Protein AF-A0A0D8FPP1-F1 (afdb_monomer_lite)

Secondary structure (DSSP, 8-state):
--TTTS-HHHHHHHHHHHHHTT---HHHHHHHHHTTGGGS-SSPPPPPPPP--TTPPPHHHHHHHHHT--S----

Sequence (75 aa):
MASKVYTPERVEAACERAIAIHSPLYKSVVSILKNGLDAFPLTPPAGPPPIEHQNIRGTEYYKELLAGGQENVTC

Radius of gyration: 20.05 Å; chains: 1; bounding box: 51×20×47 Å

Structure (mmCIF, N/CA/C/O backbone):
data_AF-A0A0D8FPP1-F1
#
_entry.id   AF-A0A0D8FPP1-F1
#
loop_
_atom_site.group_PDB
_atom_site.id
_atom_site.type_symbol
_atom_site.label_atom_id
_atom_site.label_alt_id
_atom_site.label_comp_id
_atom_site.label_asym_id
_atom_site.label_entity_id
_atom_site.label_seq_id
_atom_site.pdbx_PDB_ins_code
_atom_site.Cartn_x
_atom_site.Cartn_y
_atom_site.Cartn_z
_atom_site.occupancy
_atom_site.B_iso_or_equiv
_atom_site.auth_seq_id
_atom_site.auth_comp_id
_atom_site.auth_asym_id
_atom_site.auth_atom_id
_atom_site.pdbx_PDB_model_num
ATOM 1 N N . MET A 1 1 ? 22.416 1.941 -8.032 1.00 53.34 1 MET A N 1
ATOM 2 C CA . MET A 1 1 ? 22.200 0.897 -9.064 1.00 53.34 1 MET A CA 1
ATOM 3 C C . MET A 1 1 ? 20.728 0.455 -9.191 1.00 53.34 1 MET A C 1
ATOM 5 O O . MET A 1 1 ? 20.485 -0.610 -9.735 1.00 53.34 1 MET A O 1
ATOM 9 N N . ALA A 1 2 ? 19.733 1.253 -8.772 1.00 54.78 2 ALA A N 1
ATOM 10 C CA . ALA A 1 2 ? 18.315 0.924 -8.995 1.00 54.78 2 ALA A CA 1
ATOM 11 C C . ALA A 1 2 ? 17.780 1.487 -10.331 1.00 54.78 2 ALA A C 1
ATOM 13 O O . ALA A 1 2 ? 17.148 0.757 -11.085 1.00 54.78 2 ALA A O 1
ATOM 14 N N . SER A 1 3 ? 18.153 2.721 -10.695 1.00 57.00 3 SER A N 1
ATOM 15 C CA . SER A 1 3 ? 17.757 3.378 -11.960 1.00 57.00 3 SER A CA 1
ATOM 16 C C . SER A 1 3 ? 18.319 2.736 -13.234 1.00 57.00 3 SER A C 1
ATOM 18 O O . SER A 1 3 ? 17.941 3.104 -14.338 1.00 57.00 3 SER A O 1
ATOM 20 N N . LYS A 1 4 ? 19.260 1.794 -13.091 1.00 61.66 4 LYS A N 1
ATOM 21 C CA . LYS A 1 4 ? 19.878 1.077 -14.216 1.00 61.66 4 LYS A CA 1
ATOM 22 C C . LYS A 1 4 ? 19.140 -0.221 -14.569 1.00 61.66 4 LYS A C 1
ATOM 24 O O . LYS A 1 4 ? 19.441 -0.823 -15.589 1.00 61.66 4 LYS A O 1
ATOM 29 N N . VAL A 1 5 ? 18.212 -0.652 -13.709 1.00 76.69 5 VAL A N 1
ATOM 30 C CA . VAL A 1 5 ? 17.434 -1.897 -13.846 1.00 76.69 5 VAL A CA 1
ATOM 31 C C . VAL A 1 5 ? 15.934 -1.604 -13.903 1.00 76.69 5 VAL A C 1
ATOM 33 O O . VAL A 1 5 ? 15.203 -2.296 -14.602 1.00 76.69 5 VAL A O 1
ATOM 36 N N . TYR A 1 6 ? 15.479 -0.565 -13.201 1.00 81.12 6 TYR A N 1
ATOM 37 C CA . TYR A 1 6 ? 14.082 -0.141 -13.157 1.00 81.12 6 TYR A CA 1
ATOM 38 C C . TYR A 1 6 ? 13.915 1.210 -13.852 1.00 81.12 6 TYR A C 1
ATOM 40 O O . TYR A 1 6 ? 14.810 2.054 -13.783 1.00 81.12 6 TYR A O 1
ATOM 48 N N . THR A 1 7 ? 12.774 1.410 -14.516 1.00 86.38 7 THR A N 1
ATOM 49 C CA . THR A 1 7 ? 12.441 2.688 -15.157 1.00 86.38 7 THR A CA 1
ATOM 50 C C . THR A 1 7 ? 12.349 3.804 -14.113 1.00 86.38 7 THR A C 1
ATOM 52 O O . THR A 1 7 ? 11.983 3.535 -12.964 1.00 86.38 7 THR A O 1
ATOM 55 N N . PRO A 1 8 ? 12.673 5.057 -14.480 1.00 87.25 8 PRO A N 1
ATOM 56 C CA . PRO A 1 8 ? 12.627 6.182 -13.546 1.00 87.25 8 PRO A CA 1
ATOM 57 C C . PRO A 1 8 ? 11.241 6.350 -12.908 1.00 87.25 8 PRO A C 1
ATOM 59 O O . PRO A 1 8 ? 11.152 6.555 -11.704 1.00 87.25 8 PRO A O 1
ATOM 62 N N . GLU A 1 9 ? 10.170 6.140 -13.677 1.00 87.94 9 GLU A N 1
ATOM 63 C CA . GLU A 1 9 ? 8.780 6.223 -13.202 1.00 87.94 9 GLU A CA 1
ATOM 64 C C . GLU A 1 9 ? 8.491 5.246 -12.053 1.00 87.94 9 GLU A C 1
ATOM 66 O O . GLU A 1 9 ? 7.865 5.610 -11.061 1.00 87.94 9 GLU A O 1
ATOM 71 N N . ARG A 1 10 ? 9.003 4.011 -12.140 1.00 89.62 10 ARG A N 1
ATOM 72 C CA . ARG A 1 10 ? 8.817 3.005 -11.084 1.00 89.62 10 ARG A CA 1
ATOM 73 C C . ARG A 1 10 ? 9.613 3.336 -9.829 1.00 89.62 10 ARG A C 1
ATOM 75 O O . ARG A 1 10 ? 9.184 3.020 -8.723 1.00 89.62 10 ARG A O 1
ATOM 82 N N . VAL A 1 11 ? 10.787 3.945 -9.993 1.00 89.75 11 VAL A N 1
ATOM 83 C CA . VAL A 1 11 ? 11.629 4.354 -8.863 1.00 89.75 11 VAL A CA 1
ATOM 84 C C . VAL A 1 11 ? 10.973 5.496 -8.091 1.00 89.75 11 VAL A C 1
ATOM 86 O O . VAL A 1 11 ? 10.951 5.433 -6.865 1.00 89.75 11 VAL A O 1
ATOM 89 N N . GLU A 1 12 ? 10.393 6.479 -8.781 1.00 90.62 12 GLU A N 1
ATOM 90 C CA . GLU A 1 12 ? 9.642 7.570 -8.144 1.00 90.62 12 GLU A CA 1
ATOM 91 C C . GLU A 1 12 ? 8.427 7.039 -7.372 1.00 90.62 12 GLU A C 1
ATOM 93 O O . GLU A 1 12 ? 8.313 7.275 -6.170 1.00 90.62 12 GLU A O 1
ATOM 98 N N . ALA A 1 13 ? 7.597 6.198 -7.999 1.00 90.69 13 ALA A N 1
ATOM 99 C CA . ALA A 1 13 ? 6.449 5.577 -7.330 1.00 90.69 13 ALA A CA 1
ATOM 100 C C . ALA A 1 13 ? 6.860 4.738 -6.101 1.00 90.69 13 ALA A C 1
ATOM 102 O O . ALA A 1 13 ? 6.197 4.739 -5.058 1.00 90.69 13 ALA A O 1
ATOM 103 N N . ALA A 1 14 ? 7.996 4.037 -6.179 1.00 91.44 14 ALA A N 1
ATOM 104 C CA . ALA A 1 14 ? 8.537 3.301 -5.043 1.00 91.44 14 ALA A CA 1
ATOM 105 C C . ALA A 1 14 ? 9.036 4.221 -3.914 1.00 91.44 14 ALA A C 1
ATOM 107 O O . ALA A 1 14 ? 8.891 3.870 -2.739 1.00 91.44 14 ALA A O 1
ATOM 108 N N . CYS A 1 15 ? 9.611 5.379 -4.245 1.00 91.50 15 CYS A N 1
ATOM 109 C CA . CYS A 1 15 ? 10.026 6.395 -3.278 1.00 91.50 15 CYS A CA 1
ATOM 110 C C . CYS A 1 15 ? 8.824 7.030 -2.573 1.00 91.50 15 CYS A C 1
ATOM 112 O O . CYS A 1 15 ? 8.822 7.110 -1.345 1.00 91.50 15 CYS A O 1
ATOM 114 N N . GLU A 1 16 ? 7.781 7.407 -3.311 1.00 91.19 16 GLU A N 1
ATOM 115 C CA . GLU A 1 16 ? 6.532 7.918 -2.734 1.00 91.19 16 GLU A CA 1
ATOM 116 C C . GLU A 1 16 ? 5.927 6.914 -1.748 1.00 91.19 16 GLU A C 1
ATOM 118 O O . GLU A 1 16 ? 5.587 7.257 -0.613 1.00 91.19 16 GLU A O 1
ATOM 123 N N . ARG A 1 17 ? 5.888 5.633 -2.134 1.00 90.69 17 ARG A N 1
ATOM 124 C CA . ARG A 1 17 ? 5.428 4.559 -1.251 1.00 90.69 17 ARG A CA 1
ATOM 125 C C . ARG A 1 17 ? 6.297 4.417 -0.009 1.00 90.69 17 ARG A C 1
ATOM 127 O O . ARG A 1 17 ? 5.764 4.250 1.084 1.00 90.69 17 ARG A O 1
ATOM 134 N N . ALA A 1 18 ? 7.618 4.483 -0.162 1.00 92.81 18 ALA A N 1
ATOM 135 C CA . ALA A 1 18 ? 8.568 4.408 0.943 1.00 92.81 18 ALA A CA 1
ATOM 136 C C . ALA A 1 18 ? 8.355 5.546 1.957 1.00 92.81 18 ALA A C 1
ATOM 138 O O . ALA A 1 18 ? 8.440 5.317 3.163 1.00 92.81 18 ALA A O 1
ATOM 139 N N . ILE A 1 19 ? 8.024 6.749 1.483 1.00 92.38 19 ILE A N 1
ATOM 140 C CA . ILE A 1 19 ? 7.679 7.896 2.330 1.00 92.38 19 ILE A CA 1
ATOM 141 C C . ILE A 1 19 ? 6.341 7.659 3.040 1.00 92.38 19 ILE A C 1
ATOM 143 O O . ILE A 1 19 ? 6.260 7.870 4.249 1.00 92.38 19 ILE A O 1
ATOM 147 N N . ALA A 1 20 ? 5.327 7.156 2.330 1.00 89.44 20 ALA A N 1
ATOM 148 C CA . ALA A 1 20 ? 4.004 6.875 2.894 1.00 89.44 20 ALA A CA 1
ATOM 149 C C . ALA A 1 20 ? 4.033 5.833 4.028 1.00 89.44 20 ALA A C 1
ATOM 151 O O . ALA A 1 20 ? 3.258 5.927 4.974 1.00 89.44 20 ALA A O 1
ATOM 152 N N . ILE A 1 21 ? 4.948 4.859 3.965 1.00 88.81 21 ILE A N 1
ATOM 153 C CA . ILE A 1 21 ? 5.161 3.864 5.032 1.00 88.81 21 ILE A CA 1
ATOM 154 C C . ILE A 1 21 ? 6.186 4.318 6.089 1.00 88.81 21 ILE A C 1
ATOM 156 O O . ILE A 1 21 ? 6.633 3.501 6.893 1.00 88.81 21 ILE A O 1
ATOM 160 N N . HIS A 1 22 ? 6.613 5.587 6.063 1.00 90.38 22 HIS A N 1
ATOM 161 C CA . HIS A 1 22 ? 7.645 6.158 6.938 1.00 90.38 22 HIS A CA 1
ATOM 162 C C . HIS A 1 22 ? 8.993 5.412 6.909 1.00 90.38 22 HIS A C 1
ATOM 164 O O . HIS A 1 22 ? 9.715 5.347 7.903 1.00 90.38 22 HIS A O 1
ATOM 170 N N . SER A 1 23 ? 9.370 4.854 5.757 1.00 90.75 23 SER A N 1
ATOM 171 C CA . SER A 1 23 ? 10.614 4.104 5.568 1.00 90.75 23 SER A CA 1
ATOM 172 C C . SER A 1 23 ? 11.397 4.580 4.334 1.00 90.75 23 SER A C 1
ATOM 174 O O . SER A 1 23 ? 11.557 3.818 3.378 1.00 90.75 23 SER A O 1
ATOM 176 N N . PRO A 1 24 ? 11.946 5.812 4.332 1.00 89.00 24 PRO A N 1
ATOM 177 C CA . PRO A 1 24 ? 12.671 6.398 3.198 1.00 89.00 24 PRO A CA 1
ATOM 178 C C . PRO A 1 24 ? 14.109 5.855 3.073 1.00 89.00 24 PRO A C 1
ATOM 180 O O . PRO A 1 24 ? 15.073 6.599 2.911 1.00 89.00 24 PRO A O 1
ATOM 183 N N . LEU A 1 25 ? 14.285 4.538 3.190 1.00 91.75 25 LEU A N 1
ATOM 184 C CA . LEU A 1 25 ? 15.578 3.876 3.049 1.00 91.75 25 LEU A CA 1
ATOM 185 C C . LEU A 1 25 ? 15.700 3.222 1.676 1.00 91.75 25 LEU A C 1
ATOM 187 O O . LEU A 1 25 ? 14.759 2.611 1.172 1.00 91.75 25 LEU A O 1
ATOM 191 N N . TYR A 1 26 ? 16.914 3.220 1.122 1.00 90.06 26 TYR A N 1
ATOM 192 C CA . TYR A 1 26 ? 17.207 2.524 -0.135 1.00 90.06 26 TYR A CA 1
ATOM 193 C C . TYR A 1 26 ? 16.793 1.045 -0.098 1.00 90.06 26 TYR A C 1
ATOM 195 O O . TYR A 1 26 ? 16.241 0.528 -1.065 1.00 90.06 26 TYR A O 1
ATOM 203 N N . LYS A 1 27 ? 17.014 0.357 1.032 1.00 90.25 27 LYS A N 1
ATOM 204 C CA . LYS A 1 27 ? 16.591 -1.043 1.206 1.00 90.25 27 LYS A CA 1
ATOM 205 C C . LYS A 1 27 ? 15.074 -1.206 1.063 1.00 90.25 27 LYS A C 1
ATOM 207 O O . LYS A 1 27 ? 14.638 -2.177 0.448 1.00 90.25 27 LYS A O 1
ATOM 212 N N . SER A 1 28 ? 14.299 -0.255 1.579 1.00 91.00 28 SER A N 1
ATOM 213 C CA . SER A 1 28 ? 12.839 -0.241 1.480 1.00 91.00 28 SER A CA 1
ATOM 214 C C . SER A 1 28 ? 12.396 -0.011 0.039 1.00 91.00 28 SER A C 1
ATOM 216 O O . SER A 1 28 ? 11.627 -0.812 -0.481 1.00 91.00 28 SER A O 1
ATOM 218 N N . VAL A 1 29 ? 12.973 0.977 -0.652 1.00 91.25 29 VAL A N 1
ATOM 219 C CA . VAL A 1 29 ? 12.701 1.246 -2.078 1.00 91.25 29 VAL A CA 1
ATOM 220 C C . VAL A 1 29 ? 13.030 0.026 -2.946 1.00 91.25 29 VAL A C 1
ATOM 222 O O . VAL A 1 29 ? 12.230 -0.388 -3.779 1.00 91.25 29 VAL A O 1
ATOM 225 N N . VAL A 1 30 ? 14.174 -0.624 -2.713 1.00 91.12 30 VAL A N 1
ATOM 226 C CA . VAL A 1 30 ? 14.548 -1.855 -3.427 1.00 91.12 30 VAL A CA 1
ATOM 227 C C . VAL A 1 30 ? 13.579 -2.998 -3.129 1.00 91.12 30 VAL A C 1
ATOM 229 O O . VAL A 1 30 ? 13.247 -3.753 -4.037 1.00 91.12 30 VAL A O 1
ATOM 232 N N . SER A 1 31 ? 13.124 -3.146 -1.884 1.00 92.00 31 SER A N 1
ATOM 233 C CA . SER A 1 31 ? 12.128 -4.160 -1.521 1.00 92.00 31 SER A CA 1
ATOM 234 C C . SER A 1 31 ? 10.780 -3.897 -2.202 1.00 92.00 31 SER A C 1
ATOM 236 O O . SER A 1 31 ? 10.172 -4.819 -2.739 1.00 92.00 31 SER A O 1
ATOM 238 N N . ILE A 1 32 ? 10.344 -2.637 -2.256 1.00 91.44 32 ILE A N 1
ATOM 239 C CA . ILE A 1 32 ? 9.119 -2.203 -2.942 1.00 91.44 32 ILE A CA 1
ATOM 240 C C . ILE A 1 32 ? 9.197 -2.538 -4.437 1.00 91.44 32 ILE A C 1
ATOM 242 O O . ILE A 1 32 ? 8.292 -3.187 -4.958 1.00 91.44 32 ILE A O 1
ATOM 246 N N . LEU A 1 33 ? 10.312 -2.198 -5.094 1.00 90.94 33 LEU A N 1
ATOM 247 C CA . LEU A 1 33 ? 10.546 -2.485 -6.515 1.00 90.94 33 LEU A CA 1
ATOM 248 C C . LEU A 1 33 ? 10.617 -3.986 -6.821 1.00 90.94 33 LEU A C 1
ATOM 250 O O . LEU A 1 33 ? 10.080 -4.434 -7.834 1.00 90.94 33 LEU A O 1
ATOM 254 N N . LYS A 1 34 ? 11.270 -4.768 -5.949 1.00 89.94 34 LYS A N 1
ATOM 255 C CA . LYS A 1 34 ? 11.368 -6.231 -6.084 1.00 89.94 34 LYS A CA 1
ATOM 256 C C . LYS A 1 34 ? 10.006 -6.911 -5.985 1.00 89.94 34 LYS A C 1
ATOM 258 O O . LYS A 1 34 ? 9.768 -7.875 -6.701 1.00 89.94 34 LYS A O 1
ATOM 263 N N . ASN A 1 35 ? 9.140 -6.415 -5.106 1.00 90.50 35 ASN A N 1
ATOM 264 C CA . ASN A 1 35 ? 7.801 -6.961 -4.897 1.00 90.50 35 ASN A CA 1
ATOM 265 C C . ASN A 1 35 ? 6.746 -6.357 -5.844 1.00 90.50 35 ASN A C 1
ATOM 267 O O . ASN A 1 35 ? 5.585 -6.745 -5.768 1.00 90.50 35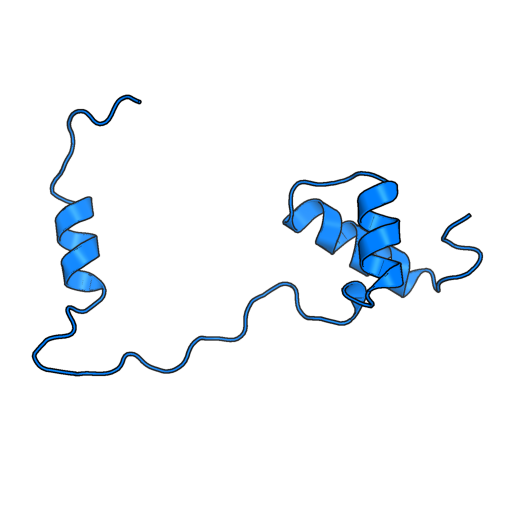 ASN A O 1
ATOM 271 N N . GLY A 1 36 ? 7.116 -5.403 -6.710 1.00 88.56 36 GLY A N 1
ATOM 272 C CA . GLY A 1 36 ? 6.178 -4.739 -7.625 1.00 88.56 36 GLY A CA 1
ATOM 273 C C . GLY A 1 36 ? 5.122 -3.889 -6.914 1.00 88.56 36 GLY A C 1
ATOM 274 O O . GLY A 1 36 ? 4.051 -3.634 -7.458 1.00 88.56 36 GLY A O 1
ATOM 275 N N . LEU A 1 37 ? 5.404 -3.460 -5.681 1.00 87.44 37 LEU A N 1
ATOM 276 C CA . LEU A 1 37 ? 4.481 -2.658 -4.882 1.00 87.44 37 LEU A CA 1
ATOM 277 C C . LEU A 1 37 ? 4.351 -1.224 -5.415 1.00 87.44 37 LEU A C 1
ATOM 279 O O . LEU A 1 37 ? 3.419 -0.522 -5.050 1.00 87.44 37 LEU A O 1
ATOM 283 N N . ASP A 1 38 ? 5.242 -0.783 -6.294 1.00 86.75 38 ASP A N 1
ATOM 284 C CA . ASP A 1 38 ? 5.140 0.506 -6.982 1.00 86.75 38 ASP A CA 1
ATOM 285 C C . ASP A 1 38 ? 3.921 0.611 -7.920 1.00 86.75 38 ASP A C 1
ATOM 287 O O . ASP A 1 38 ? 3.443 1.712 -8.165 1.00 86.75 38 ASP A O 1
ATOM 291 N N . ALA A 1 39 ? 3.367 -0.514 -8.390 1.00 84.31 39 ALA A N 1
ATOM 292 C CA . ALA A 1 39 ? 2.204 -0.528 -9.283 1.00 84.31 39 ALA A CA 1
ATOM 293 C C . ALA A 1 39 ? 0.848 -0.481 -8.550 1.00 84.31 39 ALA A C 1
ATOM 295 O O . ALA A 1 39 ? -0.193 -0.294 -9.180 1.00 84.31 39 ALA A O 1
ATOM 296 N N . PHE A 1 40 ? 0.836 -0.682 -7.229 1.00 83.19 40 PHE A N 1
ATOM 297 C CA . PHE A 1 40 ? -0.398 -0.696 -6.445 1.00 83.19 40 PHE A CA 1
ATOM 298 C C . PHE A 1 40 ? -0.728 0.699 -5.906 1.00 83.19 40 PHE A C 1
ATOM 300 O O . PHE A 1 40 ? 0.167 1.351 -5.361 1.00 83.19 40 PHE A O 1
ATOM 307 N N . PRO A 1 41 ? -2.005 1.123 -5.949 1.00 74.38 41 PRO A N 1
ATOM 308 C CA . PRO A 1 41 ? -2.420 2.407 -5.398 1.00 74.38 41 PRO A CA 1
ATOM 309 C C . PRO A 1 41 ? -2.064 2.509 -3.908 1.00 74.38 41 PRO A C 1
ATOM 311 O O . PRO A 1 41 ? -2.189 1.543 -3.152 1.00 74.38 41 PRO A O 1
ATOM 314 N N . LEU A 1 42 ? -1.591 3.690 -3.497 1.00 72.25 42 LEU A N 1
ATOM 315 C CA . LEU A 1 42 ? -1.240 3.988 -2.103 1.00 72.25 42 LEU A CA 1
ATOM 316 C C . LEU A 1 42 ? -2.482 4.070 -1.212 1.00 72.25 42 LEU A C 1
ATOM 318 O O . LEU A 1 42 ? -2.431 3.732 -0.031 1.00 72.25 42 LEU A O 1
ATOM 322 N N . THR A 1 43 ? -3.601 4.507 -1.785 1.00 71.94 43 THR A N 1
ATOM 323 C CA . THR A 1 43 ? -4.878 4.589 -1.087 1.00 71.94 43 THR A CA 1
ATOM 324 C C . THR A 1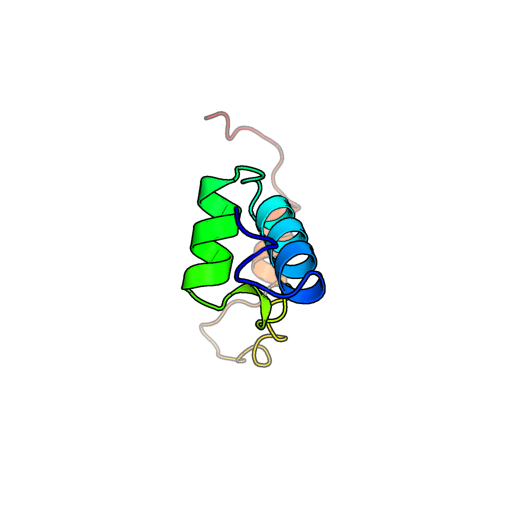 43 ? -5.534 3.210 -1.080 1.00 71.94 43 THR A C 1
ATOM 326 O O . THR A 1 43 ? -5.741 2.642 -2.158 1.00 71.94 43 THR A O 1
ATOM 329 N N . PRO A 1 44 ? -5.879 2.653 0.097 1.00 66.88 44 PRO A N 1
ATOM 330 C CA . PRO A 1 44 ? -6.686 1.446 0.138 1.00 66.88 44 PRO A CA 1
ATOM 331 C C . PRO A 1 44 ? -8.016 1.712 -0.582 1.00 66.88 44 PRO A C 1
ATOM 333 O O . PRO A 1 44 ? -8.568 2.809 -0.451 1.00 66.88 44 PRO A O 1
ATOM 336 N N . PRO A 1 45 ? -8.534 0.746 -1.360 1.00 69.94 45 PRO A N 1
ATOM 337 C CA . PRO A 1 45 ? -9.837 0.902 -1.988 1.00 69.94 45 PRO A CA 1
ATOM 338 C C . PRO A 1 45 ? -10.885 1.196 -0.914 1.00 69.94 45 PRO A C 1
ATOM 340 O O . PRO A 1 45 ? -10.777 0.705 0.214 1.00 69.94 45 PRO A O 1
ATOM 343 N N . ALA A 1 46 ? -11.890 2.002 -1.269 1.00 76.19 46 ALA A N 1
ATOM 344 C CA . ALA A 1 46 ? -13.023 2.243 -0.388 1.00 76.19 46 ALA A CA 1
ATOM 345 C C . ALA A 1 46 ? -13.568 0.889 0.088 1.00 76.19 46 ALA A C 1
ATOM 347 O O . ALA A 1 46 ? -13.828 -0.005 -0.723 1.00 76.19 46 ALA A O 1
ATOM 348 N N . GLY A 1 47 ? -13.652 0.727 1.409 1.00 75.06 47 GLY A N 1
ATOM 349 C CA . GLY A 1 47 ? -14.160 -0.498 2.007 1.00 75.06 47 GLY A CA 1
ATOM 350 C C . GLY A 1 47 ? -15.600 -0.772 1.562 1.00 75.06 47 GLY A C 1
ATOM 351 O O . GLY A 1 47 ? -16.294 0.146 1.113 1.00 75.06 47 GLY A O 1
ATOM 352 N N . PRO A 1 48 ? -16.068 -2.026 1.680 1.00 77.50 48 PRO A N 1
ATOM 353 C CA . PRO A 1 48 ? -17.469 -2.341 1.444 1.00 77.50 48 PRO A CA 1
ATOM 354 C C . PRO A 1 48 ? -18.372 -1.472 2.335 1.00 77.50 48 PRO A C 1
ATOM 356 O O . PRO A 1 48 ? -17.935 -1.028 3.405 1.00 77.50 48 PRO A O 1
ATOM 359 N N . PRO A 1 49 ? -19.625 -1.222 1.913 1.00 78.38 49 PRO A N 1
ATOM 360 C CA . PRO A 1 49 ? -20.567 -0.476 2.732 1.00 78.38 49 PRO A CA 1
ATOM 361 C C . PRO A 1 49 ? -20.714 -1.136 4.113 1.00 78.38 49 PRO A C 1
ATOM 363 O O . PRO A 1 49 ? -20.581 -2.362 4.223 1.00 78.38 49 PRO A O 1
ATOM 366 N N . PRO A 1 50 ? -20.984 -0.349 5.170 1.00 78.75 50 PRO A N 1
ATOM 367 C CA . PRO A 1 50 ? -21.214 -0.890 6.501 1.00 78.75 50 PRO A CA 1
ATOM 368 C C . PRO A 1 50 ? -22.306 -1.963 6.476 1.00 78.75 50 PRO A C 1
ATOM 370 O O . PRO A 1 50 ? -23.366 -1.766 5.884 1.00 78.75 50 PRO A O 1
ATOM 373 N N . ILE A 1 51 ? -22.047 -3.098 7.125 1.00 81.94 51 ILE A N 1
ATOM 374 C CA . ILE A 1 51 ? -23.046 -4.154 7.293 1.00 81.94 51 ILE A CA 1
ATOM 375 C C . ILE A 1 51 ? -23.950 -3.754 8.458 1.00 81.94 51 ILE A C 1
ATOM 377 O O . ILE A 1 51 ? -23.483 -3.628 9.592 1.00 81.94 51 ILE A O 1
ATOM 381 N N . GLU A 1 52 ? -25.241 -3.582 8.188 1.00 81.44 52 GLU A N 1
ATOM 382 C CA . GLU A 1 52 ? -26.244 -3.352 9.224 1.00 81.44 52 GLU A CA 1
ATOM 383 C C . GLU A 1 52 ? -26.677 -4.692 9.829 1.00 81.44 52 GLU A C 1
ATOM 385 O O . GLU A 1 52 ? -27.244 -5.553 9.157 1.00 81.44 52 GLU A O 1
ATOM 390 N N . HIS A 1 53 ? -26.383 -4.897 11.111 1.00 84.00 53 HIS A N 1
ATOM 391 C CA . HIS A 1 53 ? -26.799 -6.084 11.854 1.00 84.00 53 HIS A CA 1
ATOM 392 C C . HIS A 1 53 ? -27.066 -5.709 13.310 1.00 84.00 53 HIS A C 1
ATOM 394 O O . HIS A 1 53 ? -26.363 -4.870 13.866 1.00 84.00 53 HIS A O 1
ATOM 400 N N . GLN A 1 54 ? -28.019 -6.382 13.961 1.00 85.00 54 GLN A N 1
ATOM 401 C CA . GLN A 1 54 ? -28.430 -6.088 15.343 1.00 85.00 54 GLN A CA 1
ATOM 402 C C . GLN A 1 54 ? -27.258 -6.059 16.343 1.00 85.00 54 GLN A C 1
ATOM 404 O O . GLN A 1 54 ? -27.273 -5.298 17.306 1.00 85.00 54 GLN A O 1
ATOM 409 N N . ASN A 1 55 ? -26.234 -6.879 16.101 1.00 86.06 55 ASN A N 1
ATOM 410 C CA . ASN A 1 55 ? -25.057 -6.998 16.968 1.00 86.06 55 ASN A CA 1
ATOM 411 C C . ASN A 1 55 ? -23.846 -6.170 16.504 1.00 86.06 55 ASN A C 1
ATOM 413 O O . ASN A 1 55 ? -22.839 -6.133 17.210 1.00 86.06 55 ASN A O 1
ATOM 417 N N . ILE A 1 56 ? -23.904 -5.539 1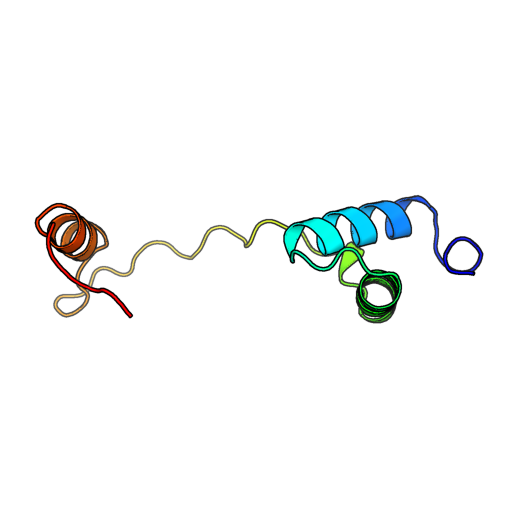5.327 1.00 83.38 56 ILE A N 1
ATOM 418 C CA . ILE A 1 56 ? -22.822 -4.685 14.827 1.00 83.38 56 ILE A CA 1
ATOM 419 C C . ILE A 1 56 ? -23.128 -3.258 15.265 1.00 83.38 56 ILE A C 1
ATOM 421 O O . ILE A 1 56 ? -24.128 -2.667 14.868 1.00 83.38 56 ILE A O 1
ATOM 425 N N . ARG A 1 57 ? -22.255 -2.696 16.100 1.00 82.44 57 ARG A N 1
ATOM 426 C CA . ARG A 1 57 ? -22.364 -1.302 16.529 1.00 82.44 57 ARG A CA 1
ATOM 427 C C . ARG A 1 57 ? -21.699 -0.412 15.483 1.00 82.44 57 ARG A C 1
ATOM 429 O O . ARG A 1 57 ? -20.546 -0.641 15.125 1.00 82.44 57 ARG A O 1
ATOM 436 N N . GLY A 1 58 ? -22.445 0.563 14.971 1.00 82.56 58 GLY A N 1
ATOM 437 C CA . GLY A 1 58 ? -21.979 1.468 13.920 1.00 82.56 58 GLY A CA 1
ATOM 438 C C . GLY A 1 58 ? -20.834 2.379 14.370 1.00 82.56 58 GLY A C 1
ATOM 439 O O . GLY A 1 58 ? -20.530 2.492 15.555 1.00 82.56 58 GLY A O 1
ATOM 440 N N . THR A 1 59 ? -20.211 3.070 13.415 1.00 80.81 59 THR A N 1
ATOM 441 C CA . THR A 1 59 ? -19.086 3.984 13.676 1.00 80.81 59 THR A CA 1
ATOM 442 C C . THR A 1 59 ? -19.425 5.073 14.699 1.00 80.81 59 THR A C 1
ATOM 444 O O . THR A 1 59 ? -18.563 5.440 15.495 1.00 80.81 59 THR A O 1
ATOM 447 N N . GLU A 1 60 ? -20.672 5.552 14.721 1.00 80.94 60 GLU A N 1
ATOM 448 C CA . GLU A 1 60 ? -21.131 6.572 15.675 1.00 80.94 60 GLU A CA 1
ATOM 449 C C . GLU A 1 60 ? -20.968 6.112 17.131 1.00 80.94 60 GLU A C 1
ATOM 451 O O . GLU A 1 60 ? -20.416 6.860 17.929 1.00 80.94 60 GLU A O 1
ATOM 456 N N . TYR A 1 61 ? -21.262 4.841 17.438 1.00 85.69 61 TYR A N 1
ATOM 457 C CA . TYR A 1 61 ? -21.098 4.276 18.785 1.00 85.69 61 TYR A CA 1
ATOM 458 C C . TYR A 1 61 ? -19.669 4.440 19.329 1.00 85.69 61 TYR A C 1
ATOM 460 O O . TYR A 1 61 ? -19.460 4.739 20.503 1.00 85.69 61 TYR A O 1
ATOM 468 N N . TYR A 1 62 ? -18.664 4.252 18.470 1.00 82.56 62 TYR A N 1
ATOM 469 C CA . TYR A 1 62 ? -17.261 4.401 18.856 1.00 8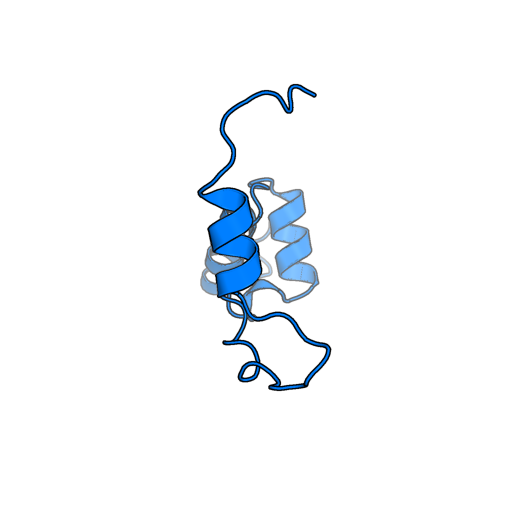2.56 62 TYR A CA 1
ATOM 470 C C . TYR A 1 62 ? -16.813 5.864 18.867 1.00 82.56 62 TYR A C 1
ATOM 472 O O . TYR A 1 62 ? -16.000 6.242 19.706 1.00 82.56 62 TYR A O 1
ATOM 480 N N . LYS A 1 63 ? -17.348 6.703 17.973 1.00 84.50 63 LYS A N 1
ATOM 481 C CA . LYS A 1 63 ? -17.069 8.145 17.974 1.00 84.50 63 LYS A CA 1
ATOM 482 C C . LYS A 1 63 ? -17.612 8.827 19.228 1.00 84.50 63 LYS A C 1
ATOM 484 O O . LYS A 1 63 ? -16.920 9.670 19.782 1.00 84.50 63 LYS A O 1
ATOM 489 N N . GLU A 1 64 ? -18.797 8.444 19.699 1.00 83.69 64 GLU A N 1
ATOM 490 C CA . GLU A 1 64 ? -19.391 8.956 20.941 1.00 83.69 64 GLU A CA 1
ATOM 491 C C . GLU A 1 64 ? -18.560 8.562 22.171 1.00 83.69 64 GLU A C 1
ATOM 493 O O . GLU A 1 64 ? -18.297 9.398 23.033 1.00 83.69 64 GLU A O 1
ATOM 498 N N . LEU A 1 65 ? -18.058 7.321 22.212 1.00 79.81 65 LEU A N 1
ATOM 499 C CA . LEU A 1 65 ? -17.107 6.866 23.236 1.00 79.81 65 LEU A CA 1
ATOM 500 C C . LEU A 1 65 ? -15.801 7.673 23.232 1.00 79.81 65 LEU A C 1
ATOM 502 O O . LEU A 1 65 ? -15.267 7.980 24.294 1.00 79.81 65 LEU A O 1
ATOM 506 N N . LEU A 1 66 ? -15.293 8.027 22.050 1.00 77.69 66 LEU A N 1
ATOM 507 C CA . LEU A 1 66 ? -14.079 8.836 21.906 1.00 77.69 66 LEU A CA 1
ATOM 508 C C . LEU A 1 66 ? -14.318 10.321 22.221 1.00 77.69 66 LEU A C 1
ATOM 510 O O . LEU A 1 66 ? -13.418 10.990 22.721 1.00 77.69 66 LEU A O 1
ATOM 514 N N . ALA A 1 67 ? -15.516 10.842 21.953 1.00 69.50 67 ALA A N 1
ATOM 515 C CA . ALA A 1 67 ? -15.882 12.231 22.222 1.00 69.50 67 ALA A CA 1
ATOM 516 C C . ALA A 1 67 ? -16.184 12.501 23.709 1.00 69.50 67 ALA A C 1
ATOM 518 O O . ALA A 1 67 ? -16.064 13.638 24.158 1.00 69.50 67 ALA A O 1
ATOM 519 N N . GLY A 1 68 ?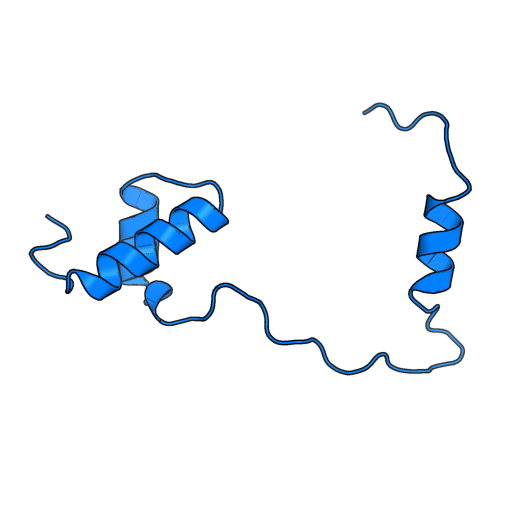 -16.563 11.472 24.473 1.00 60.00 68 GLY A N 1
ATOM 520 C CA . GLY A 1 68 ? -16.945 11.578 25.885 1.00 60.00 68 GLY A CA 1
ATOM 521 C C . GLY A 1 68 ? -15.831 11.347 26.915 1.00 60.00 68 GLY A C 1
ATOM 522 O O . GLY A 1 68 ? -16.146 11.264 28.099 1.00 60.00 68 GLY A O 1
ATOM 523 N N . GLY A 1 69 ? -14.561 11.213 26.514 1.00 54.78 69 GLY A N 1
ATOM 524 C CA . GLY A 1 69 ? -13.483 10.794 27.420 1.00 54.78 69 GLY A CA 1
ATOM 525 C C . GLY A 1 69 ? -12.186 11.588 27.285 1.00 54.78 69 GLY A C 1
ATOM 526 O O . GLY A 1 69 ? -11.251 11.141 26.626 1.00 54.78 69 GLY A O 1
ATOM 527 N N . GLN A 1 70 ? -12.081 12.718 27.986 1.00 53.00 70 GLN A N 1
ATOM 528 C CA . GLN A 1 70 ? -10.790 13.168 28.509 1.00 53.00 70 GLN A CA 1
ATOM 529 C C . GLN A 1 70 ? -10.675 12.692 29.955 1.00 53.00 70 GLN A C 1
ATOM 531 O O . GLN A 1 70 ? -11.327 13.273 30.805 1.00 53.00 70 GLN A O 1
ATOM 536 N N . GLU A 1 71 ? -9.843 11.684 30.224 1.00 50.56 71 GLU A N 1
ATOM 537 C CA . GLU A 1 71 ? -8.756 11.758 31.216 1.00 50.56 71 GLU A CA 1
ATOM 538 C C . GLU A 1 71 ? -8.088 10.387 31.422 1.00 50.56 71 GLU A C 1
ATOM 540 O O . GLU A 1 71 ? -8.726 9.398 31.763 1.00 50.56 71 GLU A O 1
ATOM 545 N N . ASN A 1 72 ? -6.767 10.368 31.218 1.00 51.91 72 ASN A N 1
ATOM 546 C CA . ASN A 1 72 ? -5.825 9.287 31.520 1.00 51.91 72 ASN A CA 1
ATOM 547 C C . ASN A 1 72 ? -5.978 7.964 30.740 1.00 51.91 72 ASN A C 1
ATOM 549 O O . ASN A 1 72 ? -6.495 6.969 31.241 1.00 51.91 72 ASN A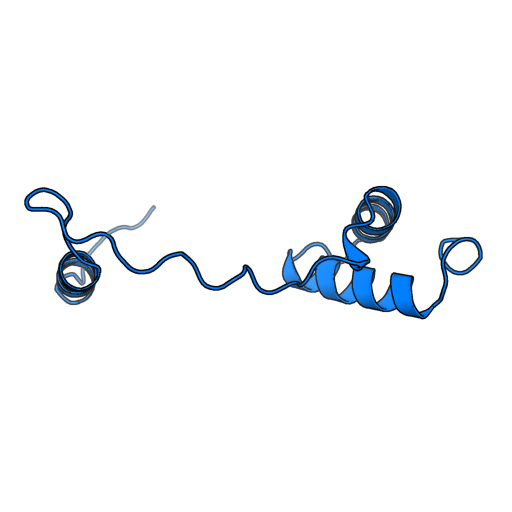 O 1
ATOM 553 N N . VAL A 1 73 ? -5.318 7.911 29.582 1.00 55.97 73 VAL A N 1
ATOM 554 C CA . VAL A 1 73 ? -4.511 6.732 29.240 1.00 55.97 73 VAL A CA 1
ATOM 555 C C . VAL A 1 73 ? -3.108 7.236 28.922 1.00 55.97 73 VAL A C 1
ATOM 557 O O . VAL A 1 73 ? -2.758 7.486 27.771 1.00 55.97 73 VAL A O 1
ATOM 560 N N . THR A 1 74 ? -2.325 7.467 29.974 1.00 52.69 74 THR A N 1
ATOM 561 C CA . THR A 1 74 ? -0.868 7.486 29.844 1.00 52.69 74 THR A CA 1
ATOM 562 C C . THR A 1 74 ? -0.417 6.032 29.771 1.00 52.69 74 THR A C 1
ATOM 564 O O . THR A 1 74 ? -0.659 5.268 30.707 1.00 52.69 74 THR A O 1
ATOM 567 N N . CYS A 1 75 ? 0.215 5.657 28.662 1.00 49.12 75 CYS A N 1
ATOM 568 C CA . CYS A 1 75 ? 1.183 4.564 28.657 1.00 49.12 75 CYS A CA 1
ATOM 569 C C . CYS A 1 75 ? 2.550 5.141 29.028 1.00 49.12 75 CYS A C 1
ATOM 571 O O . CYS A 1 75 ? 2.863 6.238 28.508 1.00 49.12 75 CYS A O 1
#

Foldseek 3Di:
DDVVPDPPLLLVLLQVLCVLVVHNDPVSSVVCVVVVVSPDDPDDPDDDPDDDDPPDDDPVVVVVVVVPDDDDDDD

pLDDT: mean 79.96, std 12.69, range [49.12, 92.81]

Organism: NCBI:txid1121877